Protein AF-A0AA88HT27-F1 (afdb_monomer)

Structure (mmCIF, N/CA/C/O backbone):
data_AF-A0AA88HT27-F1
#
_entry.id   AF-A0AA88HT27-F1
#
loop_
_atom_site.group_PDB
_atom_site.id
_atom_site.type_symbol
_atom_site.label_atom_id
_atom_site.label_alt_id
_atom_site.label_comp_id
_atom_site.label_asym_id
_atom_site.label_entity_id
_atom_site.label_seq_id
_atom_site.pdbx_PDB_ins_code
_atom_site.Cartn_x
_atom_site.Cartn_y
_atom_site.Cartn_z
_atom_site.occupancy
_atom_site.B_iso_or_equiv
_atom_site.auth_seq_id
_atom_site.auth_comp_id
_atom_site.auth_asym_id
_atom_site.auth_atom_id
_atom_site.pdbx_PDB_model_num
ATOM 1 N N . ALA A 1 1 ? -12.715 -4.830 12.543 1.00 44.44 1 ALA A N 1
ATOM 2 C CA . ALA A 1 1 ? -12.656 -6.310 12.533 1.00 44.44 1 ALA A CA 1
ATOM 3 C C . ALA A 1 1 ? -11.603 -6.715 11.513 1.00 44.44 1 ALA A C 1
ATOM 5 O O . ALA A 1 1 ? -11.738 -6.306 10.379 1.00 44.44 1 ALA A O 1
ATOM 6 N N . PHE A 1 2 ? -10.570 -7.476 11.884 1.00 50.84 2 PHE A N 1
ATOM 7 C CA . PHE A 1 2 ? -9.385 -7.750 11.043 1.00 50.84 2 PHE A CA 1
ATOM 8 C C . PHE A 1 2 ? -9.678 -8.192 9.591 1.00 50.84 2 PHE A C 1
ATOM 10 O O . PHE A 1 2 ? -8.938 -7.862 8.669 1.00 50.84 2 PHE A O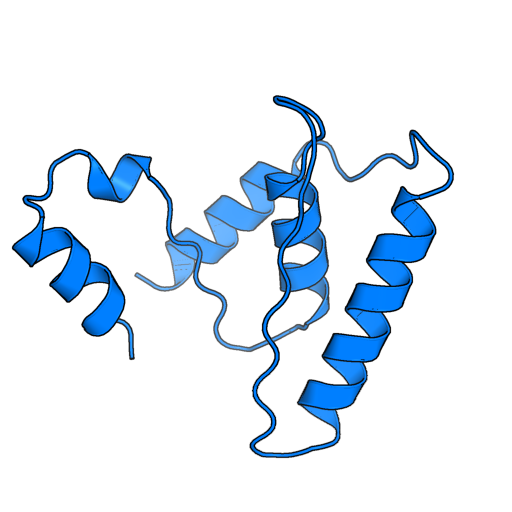 1
ATOM 17 N N . ARG A 1 3 ? -10.796 -8.895 9.376 1.00 50.16 3 ARG A N 1
ATOM 18 C CA . ARG A 1 3 ? -11.212 -9.377 8.055 1.00 50.16 3 ARG A CA 1
ATOM 19 C C . ARG A 1 3 ? -11.525 -8.247 7.053 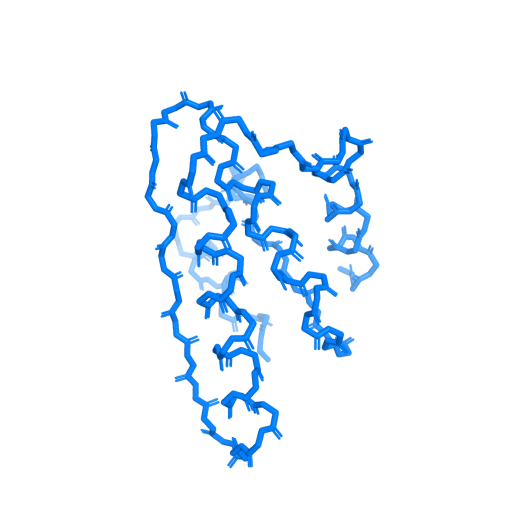1.00 50.16 3 ARG A C 1
ATOM 21 O O . ARG A 1 3 ? -11.304 -8.450 5.867 1.00 50.16 3 ARG A O 1
ATOM 28 N N . SER A 1 4 ? -11.953 -7.063 7.508 1.00 71.94 4 SER A N 1
ATOM 29 C CA . SER A 1 4 ? -12.340 -5.959 6.610 1.00 71.94 4 SER A CA 1
ATOM 30 C C . SER A 1 4 ? -11.160 -5.387 5.821 1.00 71.94 4 SER A C 1
ATOM 32 O O . SER A 1 4 ? -11.309 -5.054 4.651 1.00 71.94 4 SER A O 1
ATOM 34 N N . SER A 1 5 ? -9.970 -5.315 6.422 1.00 81.06 5 SER A N 1
ATOM 35 C CA . SER A 1 5 ? -8.782 -4.749 5.767 1.00 81.06 5 SER A CA 1
ATOM 36 C C . SER A 1 5 ? -8.289 -5.609 4.604 1.00 81.06 5 SER A C 1
ATOM 38 O O . SER A 1 5 ? -7.875 -5.077 3.578 1.00 81.06 5 SER A O 1
ATOM 40 N N . ILE A 1 6 ? -8.358 -6.936 4.739 1.00 83.44 6 ILE A N 1
ATOM 41 C CA . ILE A 1 6 ? -7.971 -7.866 3.669 1.00 83.44 6 ILE A CA 1
ATOM 42 C C . ILE A 1 6 ? -8.956 -7.761 2.500 1.00 83.44 6 ILE A C 1
ATOM 44 O O . ILE A 1 6 ? -8.524 -7.630 1.359 1.00 83.44 6 ILE A O 1
ATOM 48 N N . GLU A 1 7 ? -10.262 -7.724 2.781 1.00 86.62 7 GLU A N 1
ATOM 49 C CA . GLU A 1 7 ? -11.297 -7.526 1.755 1.00 86.62 7 GLU A CA 1
ATOM 50 C C . GLU A 1 7 ? -11.113 -6.190 1.009 1.00 86.62 7 GLU A C 1
ATOM 52 O O . GLU A 1 7 ? -11.255 -6.131 -0.213 1.00 86.62 7 GLU A O 1
ATOM 57 N N . LEU A 1 8 ? -10.733 -5.118 1.716 1.00 88.81 8 LEU A N 1
ATOM 58 C CA . LEU A 1 8 ? -10.418 -3.825 1.098 1.00 88.81 8 LEU A CA 1
ATOM 59 C C . LEU A 1 8 ? -9.178 -3.891 0.198 1.00 88.81 8 LEU A C 1
ATOM 61 O O . LEU A 1 8 ? -9.195 -3.339 -0.901 1.00 88.81 8 LEU A O 1
ATOM 65 N N . ILE A 1 9 ? -8.117 -4.581 0.624 1.00 89.75 9 ILE A N 1
ATOM 66 C CA . ILE A 1 9 ? -6.909 -4.784 -0.194 1.00 89.75 9 ILE A CA 1
ATOM 67 C C . ILE A 1 9 ? -7.243 -5.566 -1.462 1.00 89.75 9 ILE A C 1
ATOM 69 O O . ILE A 1 9 ? -6.821 -5.177 -2.549 1.00 89.75 9 ILE A O 1
ATOM 73 N N . GLU A 1 10 ? -8.018 -6.643 -1.347 1.00 90.06 10 GLU A N 1
ATOM 74 C CA . GLU A 1 10 ? -8.462 -7.426 -2.502 1.00 90.06 10 GLU A CA 1
ATOM 75 C C . GLU A 1 10 ? -9.299 -6.578 -3.459 1.00 90.06 10 GLU A C 1
ATOM 77 O O . GLU A 1 10 ? -9.056 -6.603 -4.665 1.00 90.06 10 GLU A O 1
ATOM 82 N N . ARG A 1 11 ? -10.198 -5.743 -2.927 1.00 91.19 11 ARG A N 1
ATOM 83 C CA . ARG A 1 11 ? -10.980 -4.786 -3.717 1.00 91.19 11 ARG A CA 1
ATOM 84 C C . ARG A 1 11 ? -10.097 -3.766 -4.439 1.00 91.19 11 ARG A C 1
ATOM 86 O O . ARG A 1 11 ? -10.334 -3.477 -5.609 1.00 91.19 11 ARG A O 1
ATOM 93 N N . TYR A 1 12 ? -9.066 -3.226 -3.788 1.00 90.69 12 TYR A N 1
ATOM 94 C CA . TYR A 1 12 ? -8.130 -2.301 -4.443 1.00 90.69 12 TYR A CA 1
ATOM 95 C C . TYR A 1 12 ? -7.273 -2.973 -5.518 1.00 90.69 12 TYR A C 1
ATOM 97 O O . TYR A 1 12 ? -6.813 -2.300 -6.439 1.00 90.69 12 TYR A O 1
ATOM 105 N N . LEU A 1 13 ? -7.085 -4.289 -5.427 1.00 92.12 13 LEU A N 1
ATOM 106 C CA . LEU A 1 13 ? -6.282 -5.084 -6.354 1.00 92.12 13 LEU A CA 1
ATOM 107 C C . LEU A 1 13 ? -7.117 -5.875 -7.367 1.00 92.12 13 LEU A C 1
ATOM 109 O O . LEU A 1 13 ? -6.544 -6.647 -8.134 1.00 92.12 13 LEU A O 1
ATOM 113 N N . GLU A 1 14 ? -8.436 -5.673 -7.415 1.00 92.31 14 GLU A N 1
ATOM 114 C CA . GLU A 1 14 ? -9.365 -6.427 -8.269 1.00 92.31 14 GLU A CA 1
ATOM 115 C C . GLU A 1 14 ? -8.976 -6.364 -9.755 1.00 92.31 14 GLU A C 1
ATOM 117 O O . GLU A 1 14 ? -9.083 -7.345 -10.487 1.00 92.31 14 GLU A O 1
ATOM 122 N N . ARG A 1 15 ? -8.460 -5.214 -10.202 1.00 89.00 15 ARG A N 1
ATOM 123 C CA . ARG A 1 15 ? -8.017 -4.991 -11.589 1.00 89.00 15 ARG A CA 1
ATOM 124 C C . ARG A 1 15 ? -6.551 -5.363 -11.837 1.00 89.00 15 ARG A C 1
ATOM 126 O O . ARG A 1 15 ? -6.075 -5.244 -12.963 1.00 89.00 15 ARG A O 1
ATOM 133 N N . GLY A 1 16 ? -5.845 -5.821 -10.804 1.00 88.62 16 GLY A N 1
ATOM 134 C CA . GLY A 1 16 ? -4.401 -6.027 -10.824 1.00 88.62 16 GLY A CA 1
ATOM 135 C C . GLY A 1 16 ? -3.605 -4.718 -10.853 1.00 88.62 16 GLY A C 1
ATOM 136 O O . GLY A 1 16 ? -4.155 -3.625 -10.727 1.00 88.62 16 GLY A O 1
ATOM 137 N N . ILE A 1 17 ? -2.288 -4.852 -11.011 1.00 89.75 17 ILE A N 1
ATOM 138 C CA . ILE A 1 17 ? -1.359 -3.738 -11.230 1.00 89.75 17 ILE A CA 1
ATOM 139 C C . ILE A 1 17 ? -0.805 -3.881 -12.644 1.00 89.75 17 ILE A C 1
ATOM 141 O O . ILE A 1 17 ? -0.354 -4.961 -13.023 1.00 89.75 17 ILE A O 1
ATOM 145 N N . TRP A 1 18 ? -0.870 -2.804 -13.425 1.00 88.31 18 TRP A N 1
ATOM 146 C CA . TRP A 1 18 ? -0.298 -2.739 -14.768 1.00 88.31 18 TRP A CA 1
ATOM 147 C C . TRP A 1 18 ? 0.949 -1.861 -14.754 1.00 88.31 18 TRP A C 1
ATOM 149 O O . TRP A 1 18 ? 0.950 -0.792 -14.148 1.00 88.31 18 TRP A O 1
ATOM 159 N N . GLU A 1 19 ? 1.991 -2.287 -15.458 1.00 87.75 19 GLU A N 1
ATOM 160 C CA . GLU A 1 19 ? 3.226 -1.522 -15.644 1.00 87.75 19 GLU A CA 1
ATOM 161 C C . GLU A 1 19 ? 3.027 -0.489 -16.760 1.00 87.75 19 GLU A C 1
ATOM 163 O O . GLU A 1 19 ? 3.457 -0.656 -17.897 1.00 87.75 19 GLU A O 1
ATOM 168 N N . TRP A 1 20 ? 2.282 0.572 -16.451 1.00 85.19 20 TRP A N 1
ATOM 169 C CA . TRP A 1 20 ? 1.960 1.632 -17.412 1.00 85.19 20 TRP A CA 1
ATOM 170 C C . TRP A 1 20 ? 3.086 2.664 -17.576 1.00 85.19 20 TRP A C 1
ATOM 172 O O . TRP A 1 20 ? 3.040 3.477 -18.499 1.00 85.19 20 TRP A O 1
ATOM 182 N N . CYS A 1 21 ? 4.095 2.638 -16.704 1.00 86.12 21 CYS A N 1
ATOM 183 C CA . CYS A 1 21 ? 5.331 3.395 -16.854 1.00 86.12 21 CYS A CA 1
ATOM 184 C C . CYS A 1 21 ? 6.521 2.624 -16.275 1.00 86.12 21 CYS A C 1
ATOM 186 O O . CYS A 1 21 ? 6.358 1.736 -15.436 1.00 86.12 21 CYS A O 1
ATOM 188 N N . GLU A 1 22 ? 7.725 3.018 -16.689 1.00 89.94 22 GLU A N 1
ATOM 189 C CA . GLU A 1 22 ? 8.989 2.411 -16.246 1.00 89.94 22 GLU A CA 1
ATOM 190 C C . GLU A 1 22 ? 9.249 2.581 -14.742 1.00 89.94 22 GLU A C 1
ATOM 192 O O . GLU A 1 22 ? 10.039 1.840 -14.171 1.00 89.94 22 GLU A O 1
ATOM 197 N N . GLN A 1 23 ? 8.569 3.524 -14.081 1.00 90.19 23 GLN A N 1
ATOM 198 C CA . GLN A 1 23 ? 8.727 3.751 -12.643 1.00 90.19 23 GLN A CA 1
ATOM 199 C C . GLN A 1 23 ? 7.979 2.716 -11.794 1.00 90.19 23 GLN A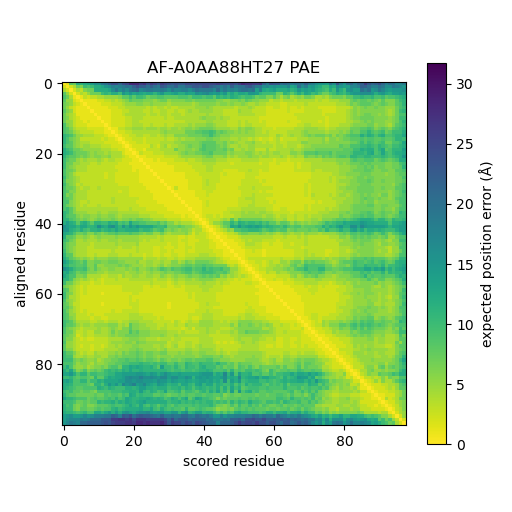 C 1
ATOM 201 O O . GLN A 1 23 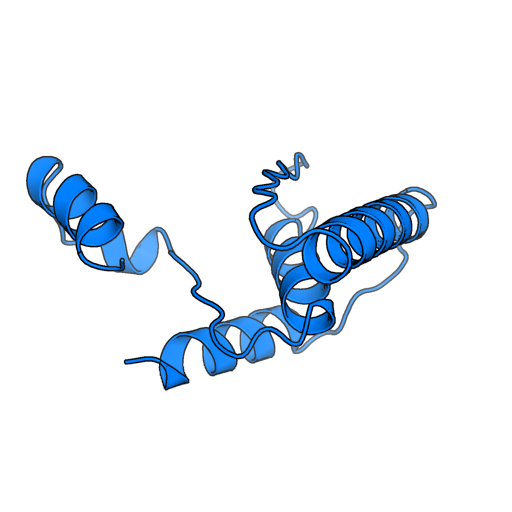? 8.361 2.499 -10.648 1.00 90.19 23 GLN A O 1
ATOM 206 N N . ILE A 1 24 ? 6.924 2.071 -12.316 1.00 91.19 24 ILE A N 1
ATOM 207 C CA . ILE A 1 24 ? 6.133 1.107 -11.531 1.00 91.19 24 ILE A CA 1
ATOM 208 C C . ILE A 1 24 ? 6.989 -0.080 -11.060 1.00 91.19 24 ILE A C 1
ATOM 210 O O . ILE A 1 24 ? 6.960 -0.357 -9.859 1.00 91.19 24 ILE A O 1
ATOM 214 N N . PRO A 1 25 ? 7.781 -0.749 -11.923 1.00 92.38 25 PRO A N 1
ATOM 215 C CA . PRO A 1 25 ? 8.687 -1.806 -11.481 1.00 92.38 25 PRO A CA 1
ATOM 216 C C . PRO A 1 25 ? 9.686 -1.334 -10.422 1.00 92.38 25 PRO A C 1
ATOM 218 O O . PRO A 1 25 ? 9.843 -2.007 -9.409 1.00 92.38 25 PRO A O 1
ATOM 221 N N . THR A 1 26 ? 10.293 -0.155 -10.604 1.00 93.19 26 THR A N 1
ATOM 222 C CA . THR A 1 26 ? 11.258 0.409 -9.645 1.00 93.19 26 THR A CA 1
ATOM 223 C C . THR A 1 26 ? 10.630 0.638 -8.273 1.00 93.19 26 THR A C 1
ATOM 225 O O . THR A 1 26 ? 11.207 0.248 -7.267 1.00 93.19 26 THR A O 1
ATOM 228 N N . ILE A 1 27 ? 9.415 1.192 -8.208 1.00 92.44 27 ILE A N 1
ATOM 229 C CA . ILE A 1 27 ? 8.723 1.419 -6.928 1.00 92.44 27 ILE A CA 1
ATOM 230 C C . ILE A 1 27 ? 8.380 0.090 -6.236 1.00 92.44 27 ILE A C 1
ATOM 232 O O . ILE A 1 27 ? 8.417 -0.006 -5.009 1.00 92.44 27 ILE A O 1
ATOM 236 N N . ILE A 1 28 ? 8.022 -0.944 -7.004 1.00 92.62 28 ILE A N 1
ATOM 237 C CA . ILE A 1 28 ? 7.753 -2.278 -6.449 1.00 92.62 28 ILE A CA 1
ATOM 238 C C . ILE A 1 28 ? 9.045 -2.898 -5.903 1.00 92.62 28 ILE A C 1
ATOM 240 O O . ILE A 1 28 ? 9.017 -3.465 -4.813 1.00 92.62 28 ILE A O 1
ATOM 244 N N . GLU A 1 29 ? 10.157 -2.763 -6.625 1.00 93.94 29 GLU A N 1
ATOM 245 C CA . GLU A 1 29 ? 11.477 -3.243 -6.206 1.00 93.94 29 GLU A CA 1
ATOM 246 C C . GLU A 1 29 ? 11.947 -2.549 -4.919 1.00 93.94 29 GLU A C 1
ATOM 248 O O . GLU A 1 29 ? 12.282 -3.227 -3.949 1.00 93.94 29 GLU A O 1
ATOM 253 N N . GLU A 1 30 ? 11.844 -1.218 -4.846 1.00 93.44 30 GLU A N 1
ATOM 254 C CA . GLU A 1 30 ? 12.118 -0.452 -3.621 1.00 93.44 30 GLU A CA 1
ATOM 255 C C . GLU A 1 30 ? 11.235 -0.926 -2.453 1.00 93.44 30 GLU A C 1
ATOM 257 O O . GLU A 1 30 ? 11.702 -1.102 -1.326 1.00 93.44 30 GLU A O 1
ATOM 262 N N . GLY A 1 31 ? 9.952 -1.193 -2.714 1.00 93.25 31 GLY A N 1
ATOM 263 C CA . GLY A 1 31 ? 9.040 -1.767 -1.727 1.00 93.25 31 GLY A CA 1
ATOM 264 C C . GLY A 1 31 ? 9.505 -3.131 -1.207 1.00 93.25 31 GLY A C 1
ATOM 265 O O . GLY A 1 31 ? 9.473 -3.370 0.001 1.00 93.25 31 GLY A O 1
ATOM 266 N N . ASP A 1 32 ? 9.971 -4.014 -2.090 1.00 93.69 32 ASP A N 1
ATOM 267 C CA . ASP A 1 32 ? 10.482 -5.337 -1.721 1.00 93.69 32 ASP A CA 1
ATOM 268 C C . ASP A 1 32 ? 11.776 -5.254 -0.894 1.00 93.69 32 ASP A C 1
ATOM 270 O O . ASP A 1 32 ? 11.965 -6.044 0.036 1.00 93.69 32 ASP A O 1
ATOM 274 N N . GLU A 1 33 ? 12.658 -4.291 -1.168 1.00 93.31 33 GLU A N 1
ATOM 275 C CA . GLU A 1 33 ? 13.848 -4.032 -0.344 1.00 93.31 33 GLU A CA 1
ATOM 276 C C . GLU A 1 33 ? 13.471 -3.595 1.080 1.00 93.31 33 GLU A C 1
ATOM 278 O O . GLU A 1 33 ? 14.028 -4.093 2.064 1.00 93.31 33 GLU A O 1
ATOM 283 N N . LEU A 1 34 ? 12.468 -2.721 1.219 1.00 92.88 34 LEU A N 1
ATOM 284 C CA . LEU A 1 34 ? 11.958 -2.301 2.528 1.00 92.88 34 LEU A CA 1
ATOM 285 C C . LEU A 1 34 ? 11.323 -3.467 3.299 1.00 92.88 34 LEU A C 1
ATOM 287 O O . LEU A 1 34 ? 11.518 -3.594 4.510 1.00 92.88 34 LEU A O 1
ATOM 291 N N . ILE A 1 35 ? 10.602 -4.355 2.611 1.00 92.19 35 ILE A N 1
ATOM 292 C CA . ILE A 1 35 ? 10.032 -5.570 3.212 1.00 92.19 35 ILE A CA 1
ATOM 293 C C . ILE A 1 35 ? 11.143 -6.502 3.707 1.00 92.19 35 ILE A C 1
ATOM 295 O O . ILE A 1 35 ? 11.061 -7.042 4.816 1.00 92.19 35 ILE A O 1
ATOM 299 N N . GLN A 1 36 ? 12.208 -6.672 2.923 1.00 91.44 36 GLN A N 1
ATOM 300 C CA . GLN A 1 36 ? 13.376 -7.457 3.329 1.00 91.44 36 GLN A CA 1
ATOM 301 C C . GLN A 1 36 ? 14.054 -6.866 4.569 1.00 91.44 36 GLN A C 1
ATOM 303 O O . GLN A 1 36 ? 14.437 -7.605 5.480 1.00 91.44 36 GLN A O 1
ATOM 308 N N . LEU A 1 37 ? 14.149 -5.537 4.656 1.00 90.75 37 LEU A N 1
ATOM 309 C CA . LEU A 1 37 ? 14.696 -4.863 5.829 1.00 90.75 37 LEU A CA 1
ATOM 310 C C . LEU A 1 37 ? 13.845 -5.115 7.085 1.00 90.75 37 LEU A C 1
ATOM 312 O O . LEU A 1 37 ? 14.392 -5.459 8.136 1.00 90.75 37 LEU A O 1
ATOM 316 N N . LEU A 1 38 ? 12.519 -4.998 6.967 1.00 89.81 38 LEU A N 1
ATOM 317 C CA . LEU A 1 38 ? 11.574 -5.240 8.065 1.00 89.81 38 LEU A CA 1
ATOM 318 C C . LEU A 1 38 ? 11.598 -6.692 8.556 1.00 89.81 38 LEU A C 1
ATOM 320 O O . LEU A 1 38 ? 11.507 -6.945 9.755 1.00 89.81 38 LEU A O 1
ATOM 324 N N . THR A 1 39 ? 11.734 -7.650 7.640 1.00 87.19 39 THR A N 1
ATOM 325 C CA . THR A 1 39 ? 11.782 -9.082 7.977 1.00 87.19 39 THR A CA 1
ATOM 326 C C . THR A 1 39 ? 13.124 -9.503 8.576 1.00 87.19 39 THR A C 1
ATOM 328 O O . THR A 1 39 ? 13.158 -10.389 9.429 1.00 87.19 39 THR A O 1
ATOM 331 N N . SER A 1 40 ? 14.221 -8.849 8.184 1.00 88.50 40 SER A N 1
ATOM 332 C CA . SER A 1 40 ? 15.575 -9.184 8.645 1.00 88.50 40 SER A CA 1
ATOM 333 C C . SER A 1 40 ? 15.955 -8.541 9.984 1.00 88.50 40 SER A C 1
ATOM 335 O O . SER A 1 40 ? 16.770 -9.102 10.715 1.00 88.50 40 SER A O 1
ATOM 337 N N . ASN A 1 41 ? 15.390 -7.377 10.331 1.00 87.50 41 ASN A N 1
ATOM 338 C CA . ASN A 1 41 ? 15.692 -6.665 11.578 1.00 87.50 41 ASN A CA 1
ATOM 339 C C . ASN A 1 41 ? 14.468 -6.570 12.495 1.00 87.50 41 ASN A C 1
ATOM 341 O O . ASN A 1 41 ? 13.626 -5.681 12.357 1.00 87.50 41 ASN A O 1
ATOM 345 N N . SER A 1 42 ? 14.415 -7.448 13.499 1.00 78.69 42 SER A N 1
ATOM 346 C CA . SER A 1 42 ? 13.395 -7.413 14.549 1.00 78.69 42 SER A CA 1
ATOM 347 C C . SER A 1 42 ? 13.422 -6.064 15.286 1.00 78.69 42 SER A C 1
ATOM 349 O O . SER A 1 42 ? 14.364 -5.777 16.020 1.00 78.69 42 SER A O 1
ATOM 351 N N . GLY A 1 43 ? 12.393 -5.234 15.089 1.00 81.62 43 GLY A N 1
ATOM 352 C CA . GLY A 1 43 ? 12.263 -3.910 15.717 1.00 81.62 43 GLY A CA 1
ATOM 353 C C . GLY A 1 43 ? 12.532 -2.715 14.796 1.00 81.62 43 GLY A C 1
ATOM 354 O O . GLY A 1 43 ? 12.459 -1.575 15.253 1.00 81.62 43 GLY A O 1
ATOM 355 N N . CYS A 1 44 ? 12.820 -2.944 13.512 1.00 86.31 44 CYS A N 1
ATOM 356 C CA . CYS A 1 44 ? 12.867 -1.871 12.523 1.00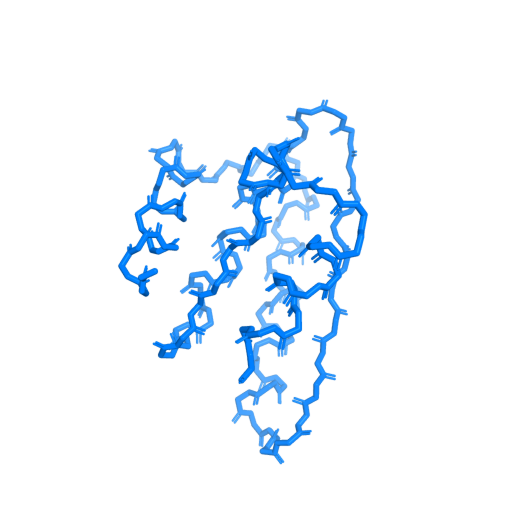 86.31 44 CYS A CA 1
ATOM 357 C C . CYS A 1 44 ? 11.452 -1.343 12.228 1.00 86.31 44 CYS A C 1
ATOM 359 O O . CYS A 1 44 ? 10.513 -2.121 12.067 1.00 86.31 44 CYS A O 1
ATOM 361 N N . ILE A 1 45 ? 11.310 -0.019 12.141 1.00 88.31 45 ILE A N 1
ATOM 362 C CA . ILE A 1 45 ? 10.087 0.653 11.692 1.00 88.31 45 ILE A CA 1
ATOM 363 C C . ILE A 1 45 ? 10.445 1.431 10.432 1.00 88.31 45 ILE A C 1
ATOM 365 O O . ILE A 1 45 ? 11.381 2.230 10.438 1.00 88.31 45 ILE A O 1
ATOM 369 N N . VAL A 1 46 ? 9.685 1.200 9.367 1.00 89.31 46 VAL A N 1
ATOM 370 C CA . VAL A 1 46 ? 9.850 1.864 8.074 1.00 89.31 46 VAL A CA 1
ATOM 371 C C . VAL A 1 46 ? 8.555 2.587 7.733 1.00 89.31 46 VAL A C 1
ATOM 373 O O . VAL A 1 46 ? 7.467 2.047 7.926 1.00 89.31 46 VAL A O 1
ATOM 376 N N . SER A 1 47 ? 8.688 3.796 7.193 1.00 90.31 47 SER A N 1
ATOM 377 C CA . SER A 1 47 ? 7.579 4.578 6.653 1.00 90.31 47 SER A CA 1
ATOM 378 C C . SER A 1 47 ? 7.843 4.865 5.181 1.00 90.31 47 SER A C 1
ATOM 380 O O . SER A 1 47 ? 8.922 5.339 4.833 1.00 90.31 47 SER A O 1
ATOM 382 N N . LEU A 1 48 ? 6.850 4.606 4.333 1.00 89.56 48 LEU A N 1
ATOM 383 C CA . LEU A 1 48 ? 6.880 4.885 2.898 1.00 89.56 48 LEU A CA 1
ATOM 384 C C . LEU A 1 48 ? 5.740 5.846 2.550 1.00 89.56 48 LEU A C 1
ATOM 386 O O . LEU A 1 48 ? 4.615 5.669 3.020 1.00 89.56 48 LEU A O 1
ATOM 390 N N . ILE A 1 49 ? 6.026 6.842 1.713 1.00 92.25 49 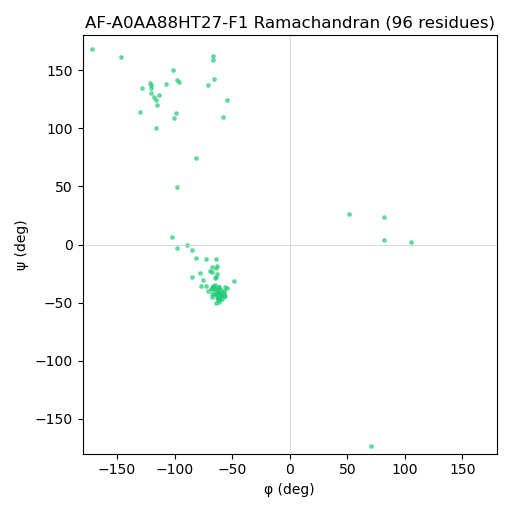ILE A N 1
ATOM 391 C CA . ILE A 1 49 ? 5.026 7.761 1.162 1.00 92.25 49 ILE A CA 1
ATOM 392 C C . ILE A 1 49 ? 4.989 7.552 -0.351 1.00 92.25 49 ILE A C 1
ATOM 394 O O . ILE A 1 49 ? 6.014 7.670 -1.015 1.00 92.25 49 ILE A O 1
ATOM 398 N N . LEU A 1 50 ? 3.806 7.245 -0.886 1.00 91.00 50 LEU A N 1
ATOM 399 C CA . LEU A 1 50 ? 3.578 7.145 -2.326 1.00 91.00 50 LEU A CA 1
ATOM 400 C C . LEU A 1 50 ? 2.909 8.424 -2.824 1.00 91.00 50 LEU A C 1
ATOM 402 O O . LEU A 1 50 ? 1.729 8.664 -2.557 1.00 91.00 50 LEU A O 1
ATOM 406 N N . GLU A 1 51 ? 3.661 9.229 -3.565 1.00 90.88 51 GLU A N 1
ATOM 407 C CA . GLU A 1 51 ? 3.157 10.440 -4.205 1.00 90.88 51 GLU A CA 1
ATOM 408 C C . GLU A 1 51 ? 2.809 10.170 -5.670 1.00 90.88 51 GLU A C 1
ATOM 410 O O . GLU A 1 51 ? 3.492 9.432 -6.377 1.00 90.88 51 GLU A O 1
ATOM 415 N N . GLY A 1 52 ? 1.720 10.768 -6.138 1.00 86.38 52 GLY A N 1
ATOM 416 C CA . GLY A 1 52 ? 1.264 10.611 -7.511 1.00 86.38 52 GLY A CA 1
ATOM 417 C C . GLY A 1 52 ? 0.124 11.564 -7.830 1.00 86.38 52 GLY A C 1
ATOM 418 O O . GLY A 1 52 ? -0.455 12.198 -6.945 1.00 86.38 52 GLY A O 1
ATOM 419 N N . THR A 1 53 ? -0.209 11.675 -9.112 1.00 87.75 53 THR A N 1
ATOM 420 C CA . THR A 1 53 ? -1.363 12.464 -9.547 1.00 87.75 53 THR A CA 1
ATOM 421 C C . THR A 1 53 ? -2.667 11.834 -9.058 1.00 87.75 53 THR A C 1
ATOM 423 O O . THR A 1 53 ? -2.747 10.635 -8.764 1.00 87.75 53 THR A O 1
ATOM 426 N N . SER A 1 54 ? -3.729 12.642 -8.996 1.00 78.50 54 SER A N 1
ATOM 427 C CA . SER A 1 54 ? -5.076 12.106 -8.811 1.00 78.50 54 SER A CA 1
ATOM 428 C C . SER A 1 54 ? -5.327 11.061 -9.905 1.00 78.50 54 SER A C 1
ATOM 430 O O . SER A 1 54 ? -5.175 11.372 -11.082 1.00 78.50 54 SER A O 1
ATOM 432 N N . GLN A 1 55 ? -5.682 9.834 -9.508 1.00 81.38 55 GLN A N 1
ATOM 433 C CA . GLN A 1 55 ? -5.895 8.655 -10.371 1.00 81.38 55 GLN A CA 1
ATOM 434 C C . GLN A 1 55 ? -4.653 7.856 -10.810 1.00 81.38 55 GLN A C 1
ATOM 436 O O . GLN A 1 55 ? -4.821 6.854 -11.498 1.00 81.38 55 GLN A O 1
ATOM 441 N N . ALA A 1 56 ? -3.439 8.179 -10.350 1.00 85.50 56 ALA A N 1
ATOM 442 C CA . ALA A 1 56 ? -2.246 7.360 -10.633 1.00 85.50 56 ALA A CA 1
ATOM 443 C C . ALA A 1 56 ? -2.301 5.935 -10.035 1.00 85.50 56 ALA A C 1
ATOM 445 O O . ALA A 1 56 ? -1.479 5.084 -10.365 1.00 85.50 56 ALA A O 1
ATOM 446 N N . GLY A 1 57 ? -3.258 5.665 -9.140 1.00 87.88 57 GLY A N 1
ATOM 447 C CA . GLY A 1 57 ? -3.423 4.352 -8.517 1.00 87.88 57 GLY A CA 1
ATOM 448 C C . GLY A 1 57 ? -2.490 4.104 -7.330 1.00 87.88 57 GLY A C 1
ATOM 449 O O . GLY A 1 57 ? -2.244 2.952 -6.990 1.00 87.88 57 GLY A O 1
ATOM 450 N N . THR A 1 58 ? -2.003 5.156 -6.663 1.00 91.88 58 THR A N 1
ATOM 451 C CA . THR A 1 58 ? -1.121 5.046 -5.483 1.00 91.88 58 THR A CA 1
ATOM 452 C C . THR A 1 58 ? -1.718 4.179 -4.373 1.00 91.88 58 THR A C 1
ATOM 454 O O . THR A 1 58 ? -1.003 3.384 -3.775 1.00 91.88 58 THR A O 1
ATOM 457 N N . THR A 1 59 ? -3.034 4.244 -4.138 1.00 91.94 59 THR A N 1
ATOM 458 C CA . THR A 1 59 ? -3.731 3.365 -3.180 1.00 91.94 59 THR A CA 1
ATOM 459 C C . THR A 1 59 ? -3.647 1.890 -3.574 1.00 91.94 59 THR A C 1
ATOM 461 O O . THR A 1 59 ? -3.402 1.041 -2.720 1.00 91.94 59 THR A O 1
ATOM 464 N N . ALA A 1 60 ? -3.812 1.575 -4.862 1.00 92.56 60 ALA A N 1
ATOM 465 C CA . ALA A 1 60 ? -3.688 0.205 -5.355 1.00 92.56 60 ALA A CA 1
ATOM 466 C C . ALA A 1 60 ? -2.236 -0.283 -5.259 1.00 92.56 60 ALA A C 1
ATOM 468 O O . ALA A 1 60 ? -1.996 -1.419 -4.860 1.00 92.56 60 ALA A O 1
ATOM 469 N N . LEU A 1 61 ? -1.262 0.588 -5.540 1.00 92.19 61 LEU A N 1
ATOM 470 C CA . LEU A 1 61 ? 0.158 0.272 -5.395 1.00 92.19 61 LEU A CA 1
ATOM 471 C C . LEU A 1 61 ? 0.547 0.037 -3.925 1.00 92.19 61 LEU A C 1
ATOM 473 O O . LEU A 1 61 ? 1.208 -0.953 -3.622 1.00 92.19 61 LEU A O 1
ATOM 477 N N . ALA A 1 62 ? 0.058 0.868 -2.999 1.00 92.69 62 ALA A N 1
ATOM 478 C CA . ALA A 1 62 ? 0.229 0.663 -1.559 1.00 92.69 62 ALA A CA 1
ATOM 479 C C . ALA A 1 62 ? -0.361 -0.680 -1.112 1.00 92.69 62 ALA A C 1
ATOM 481 O O . ALA A 1 62 ? 0.301 -1.446 -0.416 1.00 92.69 62 ALA A O 1
ATOM 482 N N . ALA A 1 63 ? -1.583 -0.997 -1.552 1.00 92.94 63 ALA A N 1
ATOM 483 C CA . ALA A 1 63 ? -2.229 -2.274 -1.268 1.00 92.94 63 ALA A CA 1
ATOM 484 C C . ALA A 1 63 ? -1.440 -3.460 -1.851 1.00 92.94 63 ALA A C 1
ATOM 486 O O . ALA A 1 63 ? -1.344 -4.513 -1.219 1.00 92.94 63 ALA A O 1
ATOM 487 N N . HIS A 1 64 ? -0.834 -3.290 -3.031 1.00 92.75 64 HIS A N 1
ATOM 488 C CA . HIS A 1 64 ? 0.002 -4.307 -3.663 1.00 92.75 64 HIS A CA 1
ATOM 489 C C . HIS A 1 64 ? 1.246 -4.608 -2.824 1.00 92.75 64 HIS A C 1
ATOM 491 O O . HIS A 1 64 ? 1.492 -5.771 -2.507 1.00 92.75 64 HIS A O 1
ATOM 497 N N . ILE A 1 65 ? 1.984 -3.571 -2.417 1.00 92.31 65 ILE A N 1
ATOM 498 C CA . ILE A 1 65 ? 3.172 -3.698 -1.560 1.00 92.31 65 ILE A CA 1
ATOM 499 C C . ILE A 1 65 ? 2.778 -4.289 -0.198 1.00 92.31 65 ILE A C 1
ATOM 501 O O . ILE A 1 65 ? 3.394 -5.249 0.261 1.00 92.31 65 ILE A O 1
ATOM 505 N N . ALA A 1 66 ? 1.687 -3.805 0.408 1.00 91.00 66 ALA A N 1
ATOM 506 C CA . ALA A 1 66 ? 1.169 -4.330 1.670 1.00 91.00 66 ALA A CA 1
ATOM 507 C C . ALA A 1 66 ? 0.885 -5.840 1.592 1.00 91.00 66 ALA A C 1
ATOM 509 O O . ALA A 1 66 ? 1.287 -6.592 2.480 1.00 91.00 66 ALA A O 1
ATOM 510 N N . ARG A 1 67 ? 0.262 -6.313 0.504 1.00 90.12 67 ARG A N 1
ATOM 511 C CA . ARG A 1 67 ? -0.020 -7.742 0.296 1.00 90.12 67 ARG A CA 1
ATOM 512 C C . ARG A 1 67 ? 1.252 -8.586 0.159 1.00 90.12 67 ARG A C 1
ATOM 514 O O . ARG A 1 67 ? 1.259 -9.727 0.614 1.00 90.12 67 ARG A O 1
ATOM 521 N N . ARG A 1 68 ? 2.313 -8.041 -0.445 1.00 90.69 68 ARG A N 1
ATOM 522 C CA . ARG A 1 68 ? 3.613 -8.723 -0.611 1.00 90.69 68 ARG A CA 1
ATOM 523 C C . ARG A 1 68 ? 4.367 -8.905 0.707 1.00 90.69 68 ARG A C 1
ATOM 525 O O . ARG A 1 68 ? 5.171 -9.822 0.809 1.00 90.69 68 ARG A O 1
ATOM 532 N N . THR A 1 69 ? 4.085 -8.092 1.729 1.00 87.31 69 THR A N 1
ATOM 533 C CA . THR A 1 69 ? 4.731 -8.230 3.051 1.00 87.31 69 THR A CA 1
ATOM 534 C C . THR A 1 69 ? 4.424 -9.557 3.749 1.00 87.31 69 THR A C 1
ATOM 536 O O . THR A 1 69 ? 5.191 -9.991 4.605 1.00 87.31 69 THR A O 1
ATOM 539 N N . HIS A 1 70 ? 3.290 -10.189 3.417 1.00 84.25 70 HIS A N 1
ATOM 540 C CA . HIS A 1 70 ? 2.755 -11.367 4.107 1.00 84.25 70 HIS A CA 1
ATOM 541 C C . HIS A 1 70 ? 2.640 -11.207 5.633 1.00 84.25 70 HIS A C 1
ATOM 543 O O . HIS A 1 70 ? 2.666 -12.192 6.374 1.00 84.25 70 HIS A O 1
ATOM 549 N N . PHE A 1 71 ? 2.493 -9.971 6.118 1.00 85.81 71 PHE A N 1
ATOM 550 C CA . PHE A 1 71 ? 2.333 -9.729 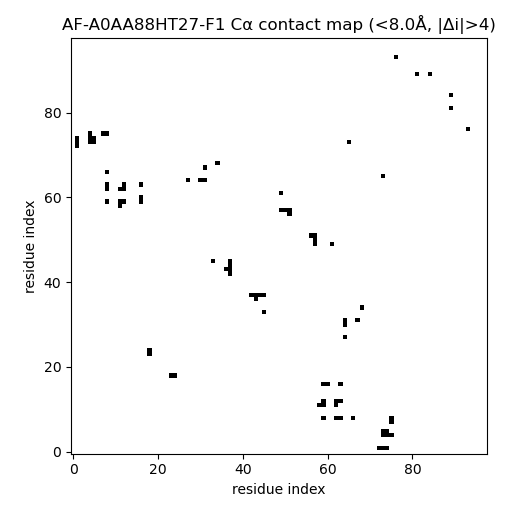7.542 1.00 85.81 71 PHE A CA 1
ATOM 551 C C . PHE A 1 71 ? 1.016 -10.317 8.063 1.00 85.81 71 PHE A C 1
ATOM 553 O O . PHE A 1 71 ? -0.013 -10.251 7.387 1.00 85.81 71 PHE A O 1
ATOM 560 N N . PRO A 1 72 ? 1.024 -10.881 9.287 1.00 84.00 72 PRO A N 1
ATOM 561 C CA . PRO A 1 72 ? -0.162 -11.496 9.876 1.00 84.00 72 PRO A CA 1
ATOM 562 C C . PRO A 1 72 ? -1.252 -10.471 10.191 1.00 84.00 72 PRO A C 1
ATOM 564 O O . PRO A 1 72 ? -2.406 -10.851 10.353 1.00 84.00 72 PRO A O 1
ATOM 567 N N . LEU A 1 73 ? -0.885 -9.190 10.290 1.00 85.19 73 LEU A N 1
ATOM 568 C CA . LEU A 1 73 ? -1.785 -8.076 10.526 1.00 85.19 73 LEU A CA 1
ATOM 569 C C . LEU A 1 73 ? -1.511 -6.987 9.485 1.00 85.19 73 LEU A C 1
ATOM 571 O O . LEU A 1 73 ? -0.443 -6.381 9.488 1.00 85.19 73 LEU A O 1
ATOM 575 N N . ILE A 1 74 ? -2.485 -6.740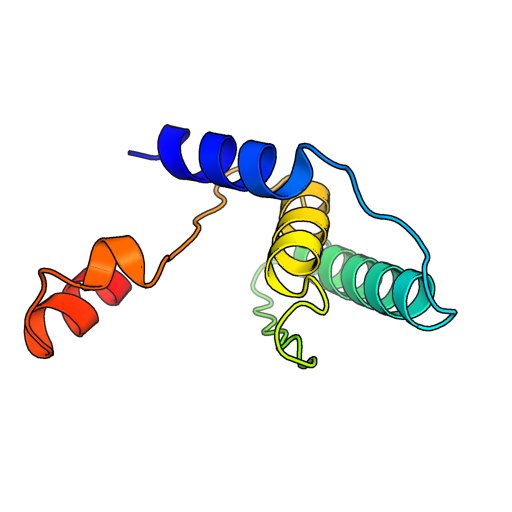 8.609 1.00 88.06 74 ILE A N 1
ATOM 576 C CA . ILE A 1 74 ? -2.513 -5.588 7.708 1.00 88.06 74 ILE A CA 1
ATOM 577 C C . ILE A 1 74 ? -3.780 -4.793 8.003 1.00 88.06 74 ILE A C 1
ATOM 579 O O . ILE A 1 74 ? -4.871 -5.355 8.134 1.00 88.06 74 ILE A O 1
ATOM 583 N N . GLN A 1 75 ? -3.629 -3.479 8.095 1.00 86.94 75 GLN A N 1
ATOM 584 C CA . GLN A 1 75 ? -4.701 -2.553 8.409 1.00 86.94 75 GLN A CA 1
ATOM 585 C C . GLN A 1 75 ? -4.732 -1.441 7.372 1.00 86.94 75 GLN A C 1
ATOM 587 O O . GLN A 1 75 ? -3.696 -0.895 6.997 1.00 86.94 75 GLN A O 1
ATOM 592 N N . VAL A 1 76 ? -5.934 -1.131 6.901 1.00 87.94 76 VAL A N 1
ATOM 593 C CA . VAL A 1 76 ? -6.172 -0.060 5.942 1.00 87.94 76 VAL A CA 1
ATOM 594 C C . VAL A 1 76 ? -7.013 0.989 6.644 1.00 87.94 76 VAL A C 1
ATOM 596 O O . VAL A 1 76 ? -8.119 0.692 7.073 1.00 87.94 76 VAL A O 1
ATOM 599 N N . CYS A 1 77 ? -6.495 2.209 6.741 1.00 86.31 77 CYS A N 1
ATOM 600 C CA . CYS A 1 77 ? -7.245 3.344 7.264 1.00 86.31 77 CYS A CA 1
ATOM 601 C C . CYS A 1 77 ? -7.782 4.157 6.087 1.00 86.31 77 CYS A C 1
ATOM 603 O O . CYS A 1 77 ? -6.998 4.760 5.348 1.00 86.31 77 CYS A O 1
ATOM 605 N N . THR A 1 78 ? -9.102 4.183 5.903 1.00 85.06 78 THR A N 1
ATOM 606 C CA . THR A 1 78 ? -9.724 4.955 4.821 1.00 85.06 78 THR A CA 1
ATOM 607 C C . THR A 1 78 ? -10.314 6.266 5.330 1.00 85.06 78 THR A C 1
ATOM 609 O O . THR A 1 78 ? -10.765 6.383 6.469 1.00 85.06 78 THR A O 1
ATOM 612 N N . ALA A 1 79 ? -10.342 7.285 4.467 1.00 83.88 79 ALA A N 1
ATOM 613 C CA . ALA A 1 79 ? -11.003 8.543 4.802 1.00 83.88 79 ALA A CA 1
ATOM 614 C C . ALA A 1 79 ? -12.522 8.368 4.975 1.00 83.88 79 ALA A C 1
ATOM 616 O O . ALA A 1 79 ? -13.114 9.104 5.759 1.00 83.88 79 ALA A O 1
ATOM 617 N N . GLU A 1 80 ? -13.133 7.399 4.280 1.00 80.25 80 GLU A N 1
ATOM 618 C CA . GLU A 1 80 ? -14.571 7.094 4.332 1.00 80.25 80 GLU A CA 1
ATOM 619 C C . GLU A 1 80 ? -15.008 6.693 5.746 1.00 80.25 80 GLU A C 1
ATOM 621 O O . GLU A 1 80 ? -15.968 7.253 6.273 1.00 80.25 80 GLU A O 1
ATOM 626 N N . GLU A 1 81 ? -14.236 5.830 6.412 1.00 74.31 81 GLU A N 1
ATOM 627 C CA . GLU A 1 81 ? -14.464 5.433 7.812 1.00 74.31 81 GLU A CA 1
ATOM 628 C C . GLU A 1 81 ? -14.320 6.605 8.794 1.00 74.31 81 GLU A C 1
ATOM 630 O O . GLU A 1 81 ? -14.834 6.571 9.911 1.00 74.31 81 GLU A O 1
ATOM 635 N N . MET A 1 82 ? -13.634 7.671 8.379 1.00 76.38 82 MET A N 1
ATOM 636 C CA . MET A 1 82 ? -13.374 8.852 9.196 1.00 76.38 82 MET A CA 1
ATOM 637 C C . MET A 1 82 ? -14.337 10.012 8.929 1.00 76.38 82 MET A C 1
ATOM 639 O O . MET A 1 82 ? -14.203 11.052 9.578 1.00 76.38 82 MET A O 1
ATOM 643 N N . VAL A 1 83 ? -15.269 9.902 7.977 1.00 80.38 83 VAL A N 1
ATOM 644 C CA . VAL A 1 83 ? -16.178 11.011 7.630 1.00 80.38 83 VAL A CA 1
ATOM 645 C C . VAL A 1 83 ? -17.121 11.342 8.787 1.00 80.38 83 VAL A C 1
ATOM 647 O O . VAL A 1 83 ? -17.360 12.517 9.054 1.00 80.38 83 VAL A O 1
ATOM 650 N N . GLU A 1 84 ? -17.598 10.327 9.505 1.00 74.00 84 GLU A N 1
ATOM 651 C CA . GLU A 1 84 ? -18.599 10.477 10.572 1.00 74.00 84 GLU A CA 1
ATOM 652 C C . GLU A 1 84 ? -17.997 10.846 11.940 1.00 74.00 84 GLU A C 1
ATOM 654 O O . GLU A 1 84 ? -18.731 11.111 12.888 1.00 74.00 84 GLU A O 1
ATOM 659 N N . LEU A 1 85 ? -16.664 10.893 12.051 1.00 78.25 85 LEU A N 1
ATOM 660 C CA . LEU A 1 85 ? -15.954 11.131 13.310 1.00 78.25 85 LEU A CA 1
ATOM 661 C C . LEU A 1 85 ? -15.562 12.607 13.489 1.00 78.25 85 LEU A C 1
ATOM 663 O O . LEU A 1 85 ? -15.056 13.251 12.565 1.00 78.25 85 LEU A O 1
ATOM 667 N N . GLY A 1 86 ? -15.689 13.137 14.707 1.00 84.50 86 GLY A N 1
ATOM 668 C CA . GLY A 1 86 ? -15.085 14.411 15.101 1.00 84.50 86 GLY A CA 1
ATOM 669 C C . GLY A 1 86 ? -13.551 14.344 15.133 1.00 84.50 86 GLY A C 1
ATOM 670 O O . GLY A 1 86 ? -12.957 13.272 15.189 1.00 84.50 86 GLY A O 1
ATOM 671 N N . THR A 1 87 ? -12.856 15.486 15.118 1.00 79.62 87 THR A N 1
ATOM 672 C CA . THR A 1 87 ? -11.373 15.534 15.059 1.00 79.62 87 THR A CA 1
ATOM 673 C C . THR A 1 87 ? -10.691 14.770 16.201 1.00 79.62 87 THR A C 1
ATOM 675 O O . THR A 1 87 ? -9.707 14.064 15.973 1.00 79.62 87 T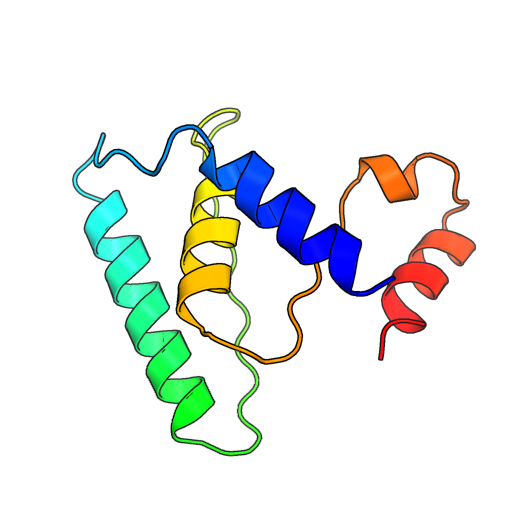HR A O 1
ATOM 678 N N . THR A 1 88 ? -11.229 14.859 17.420 1.00 82.38 88 THR A N 1
ATOM 679 C CA . THR A 1 88 ? -10.745 14.101 18.585 1.00 82.38 88 THR A CA 1
ATOM 680 C C . THR A 1 88 ? -10.989 12.599 18.429 1.00 82.38 88 THR A C 1
ATOM 682 O O . THR A 1 88 ? -10.126 11.797 18.781 1.00 82.38 88 THR A O 1
ATOM 685 N N . GLU A 1 89 ? -12.125 12.217 17.851 1.00 78.00 89 GLU A N 1
ATOM 686 C CA . GLU A 1 89 ? -12.504 10.821 17.619 1.00 78.00 89 GLU A CA 1
ATOM 687 C C . GLU A 1 89 ? -11.674 10.194 16.493 1.00 78.00 89 GLU A C 1
ATOM 689 O O . GLU A 1 89 ? -11.256 9.050 16.625 1.00 78.00 89 GLU A O 1
ATOM 694 N N . LYS A 1 90 ? -11.316 10.955 15.447 1.00 79.88 90 LYS A N 1
ATOM 695 C CA . LYS A 1 90 ? -10.359 10.525 14.408 1.00 79.88 90 LYS A CA 1
ATOM 696 C C . LYS A 1 90 ? -8.989 10.214 15.004 1.00 79.88 90 LYS A C 1
ATOM 698 O O . LYS A 1 90 ? -8.416 9.165 14.727 1.00 79.88 90 LYS A O 1
ATOM 703 N N . GLY A 1 91 ? -8.478 11.102 15.862 1.00 76.69 91 GLY A N 1
ATOM 704 C CA . GLY A 1 91 ? -7.210 10.880 16.561 1.00 76.69 91 GLY A CA 1
ATOM 705 C C . GLY A 1 91 ? -7.247 9.645 17.467 1.00 76.69 91 GLY A C 1
ATOM 706 O O . GLY A 1 91 ? -6.263 8.912 17.552 1.00 76.69 91 GLY A O 1
ATOM 707 N N . GLN A 1 92 ? -8.387 9.382 18.113 1.00 78.38 92 GLN A N 1
ATOM 708 C CA . GLN A 1 92 ? -8.591 8.166 18.899 1.00 78.38 92 GLN A CA 1
ATOM 709 C C . GLN A 1 92 ? -8.725 6.918 18.027 1.00 78.38 92 GLN A C 1
ATOM 711 O O . GLN A 1 92 ? -8.137 5.907 18.385 1.00 78.38 92 GLN A O 1
ATOM 716 N N . ALA A 1 93 ? -9.424 6.975 16.894 1.00 76.06 93 ALA A N 1
ATOM 717 C CA . ALA A 1 93 ? -9.564 5.852 15.970 1.00 76.06 93 ALA A CA 1
ATOM 718 C C . ALA A 1 93 ? -8.195 5.371 15.465 1.00 76.06 93 ALA A C 1
ATOM 720 O O . ALA A 1 93 ? -7.910 4.182 15.519 1.00 76.06 93 ALA A O 1
ATOM 721 N N . ILE A 1 94 ? -7.303 6.303 15.111 1.00 76.88 94 ILE A N 1
ATOM 722 C CA . ILE A 1 94 ? -5.927 5.981 14.694 1.00 76.88 94 ILE A CA 1
ATOM 723 C C . ILE A 1 94 ? -5.108 5.398 15.862 1.00 76.88 94 ILE A C 1
ATOM 725 O O . ILE A 1 94 ? -4.286 4.509 15.664 1.00 76.88 94 ILE A O 1
ATOM 729 N N . LYS A 1 95 ? -5.314 5.888 17.095 1.00 73.31 95 LYS A N 1
ATOM 730 C CA . LYS A 1 95 ? -4.570 5.433 18.287 1.00 73.31 95 LYS A CA 1
ATOM 731 C C . LYS A 1 95 ? -5.031 4.092 18.847 1.00 73.31 95 LYS A C 1
ATOM 733 O O . LYS A 1 95 ? -4.216 3.380 19.420 1.00 73.31 95 LYS A O 1
ATOM 738 N N . LYS A 1 96 ? -6.332 3.810 18.788 1.00 58.28 96 LYS A N 1
ATOM 739 C CA . LYS A 1 96 ? -6.972 2.655 19.439 1.00 58.28 96 LYS A CA 1
ATOM 740 C C . LYS A 1 96 ? -6.641 1.338 18.736 1.00 58.28 96 LYS A C 1
ATOM 742 O O . LYS A 1 96 ? -6.898 0.276 19.287 1.00 58.28 96 LYS A O 1
ATOM 747 N N . GLU A 1 97 ? -6.071 1.430 17.544 1.00 53.75 97 GLU A N 1
ATOM 748 C CA . GLU A 1 97 ? -5.640 0.319 16.708 1.00 53.75 97 GLU A CA 1
ATOM 749 C C . GLU A 1 97 ? -4.124 0.065 16.880 1.00 53.75 97 GLU A C 1
ATOM 751 O O . GLU A 1 97 ? -3.372 0.008 15.913 1.00 53.75 97 GLU A O 1
ATOM 756 N N . ASN A 1 98 ? -3.672 -0.022 18.141 1.00 39.44 98 ASN A N 1
ATOM 757 C CA . ASN A 1 98 ? -2.379 -0.581 18.572 1.00 39.44 98 ASN A CA 1
ATOM 758 C C . ASN A 1 98 ? -2.605 -1.564 19.721 1.00 39.44 98 ASN A C 1
ATOM 760 O O . ASN A 1 98 ? -3.419 -1.230 20.615 1.00 39.44 98 ASN A O 1
#

Radius of gyration: 14.86 Å; Cα contacts (8 Å, |Δi|>4): 45; chains: 1; bounding box: 34×27×37 Å

InterPro domains:
  IPR039812 Vesicle-fusing ATPase [PTHR23078] (2-96)

Mean predicted aligned error: 6.07 Å

Foldseek 3Di:
DQVVFVVVLCVLCVVHDDCPDPVLVVVLVVLVVVLVVPVVDDPDDDDDDDDDDVPPSSVNSVSVSQVVSPDPGDDDDDVVVVPPDDPVRVVVVVVVPD

pLDDT: mean 84.59, std 10.59, range [39.44, 93.94]

Organism: Artemia franciscana (NCBI:txid6661)

Sequence (98 aa):
AFRSSIELIERYLERGIWEWCEQIPTIIEEGDELIQLLTSNSGCIVSLILEGTSQAGTTALAAHIARRTHFPLIQVCTAEEMVELGTTEKGQAIKKEN

Secondary structure (DSSP, 8-state):
-THHHHHHHHHHTTT-----STHHHHHHHHHHHHHHHHHHSTT----------TTS-HHHHHHHHHHHT--S------TGGGTTS-HHHHHHHHHH--

Solvent-accessible surface area (backbone atoms only — not comparable to full-atom values): 6290 Å² total; per-residue (Å²): 112,76,69,56,32,53,55,50,38,50,61,52,41,67,86,58,86,78,78,86,47,84,60,51,60,52,55,52,51,54,44,51,53,52,42,51,50,47,72,72,36,92,84,62,83,86,88,85,84,79,84,72,61,94,86,69,45,52,70,35,50,51,37,50,51,57,61,70,59,69,58,97,74,65,82,70,89,56,72,75,81,44,67,88,45,54,76,71,51,44,57,44,59,67,58,69,74,112